Protein AF-A0A0L0GSK7-F1 (afdb_monomer_lite)

Sequence (146 aa):
MNDGTDYRAILSADIPIIDVRAPVEFSQGAMPAAVNLPLMDDDERAAVGTCYKRQGSEAALALGHQLVSGEKRAKRITAWREACARAPQGYLCCARGGQRSHIVQQWLKASGVDFPLVVGGYKALRQAAIQATETLVQHPLVLIGG

Organism: NCBI:txid379893

Structure (mmCIF, N/CA/C/O backbone):
data_AF-A0A0L0GSK7-F1
#
_entry.id   AF-A0A0L0GSK7-F1
#
loop_
_atom_site.group_PDB
_atom_site.id
_atom_site.type_symbol
_atom_site.label_atom_id
_atom_site.label_alt_id
_atom_site.label_comp_id
_atom_site.label_asym_id
_atom_site.label_entity_id
_atom_site.label_seq_id
_atom_site.pdbx_PDB_ins_code
_atom_site.Cartn_x
_atom_site.Cartn_y
_atom_site.Cartn_z
_atom_site.occupancy
_atom_site.B_iso_or_equiv
_atom_site.auth_seq_id
_atom_site.auth_comp_id
_atom_site.auth_asym_id
_atom_site.auth_atom_id
_atom_site.pdbx_PDB_model_num
ATOM 1 N N . MET A 1 1 ? 19.867 -7.533 3.675 1.00 48.31 1 MET A N 1
ATOM 2 C CA . MET A 1 1 ? 18.409 -7.297 3.615 1.00 48.31 1 MET A CA 1
ATOM 3 C C . MET A 1 1 ? 18.211 -6.110 2.698 1.00 48.31 1 MET A C 1
ATOM 5 O O . MET A 1 1 ? 19.014 -5.195 2.767 1.00 48.31 1 MET A O 1
ATOM 9 N N . ASN A 1 2 ? 17.273 -6.182 1.759 1.00 59.81 2 ASN A N 1
ATOM 10 C CA . ASN A 1 2 ? 17.021 -5.090 0.824 1.00 59.81 2 ASN A CA 1
ATOM 11 C C . ASN A 1 2 ? 16.090 -4.085 1.516 1.00 59.81 2 ASN A C 1
ATOM 13 O O . ASN A 1 2 ? 14.947 -4.437 1.820 1.00 59.81 2 ASN A O 1
ATOM 17 N N . ASP A 1 3 ? 16.577 -2.871 1.782 1.00 77.75 3 ASP A N 1
ATOM 18 C CA . ASP A 1 3 ? 15.932 -1.840 2.620 1.00 77.75 3 ASP A CA 1
ATOM 19 C C . ASP A 1 3 ? 14.676 -1.206 1.978 1.00 77.75 3 ASP A C 1
ATOM 21 O O . ASP A 1 3 ? 14.262 -0.102 2.327 1.00 77.75 3 ASP A O 1
ATOM 25 N N . GLY A 1 4 ? 14.065 -1.882 0.999 1.00 79.88 4 GLY A N 1
ATOM 26 C CA . GLY A 1 4 ? 12.897 -1.396 0.264 1.00 79.88 4 GLY A CA 1
ATOM 27 C C . GLY A 1 4 ? 13.215 -0.263 -0.712 1.00 79.88 4 GLY A C 1
ATOM 28 O O . GLY A 1 4 ? 12.304 0.465 -1.113 1.00 79.88 4 GLY A O 1
ATOM 29 N N . THR A 1 5 ? 14.490 -0.097 -1.072 1.00 89.50 5 THR A N 1
ATOM 30 C CA . THR A 1 5 ? 15.008 0.961 -1.955 1.00 89.50 5 THR A CA 1
ATOM 31 C C . THR A 1 5 ? 15.513 0.436 -3.299 1.00 89.50 5 THR A C 1
ATOM 33 O O . THR A 1 5 ? 15.573 1.207 -4.257 1.00 89.50 5 THR A O 1
ATOM 36 N N . ASP A 1 6 ? 15.832 -0.858 -3.420 1.00 92.62 6 ASP A N 1
ATOM 37 C CA . ASP A 1 6 ? 16.182 -1.463 -4.710 1.00 92.62 6 ASP A CA 1
ATOM 38 C C . ASP A 1 6 ? 14.913 -1.793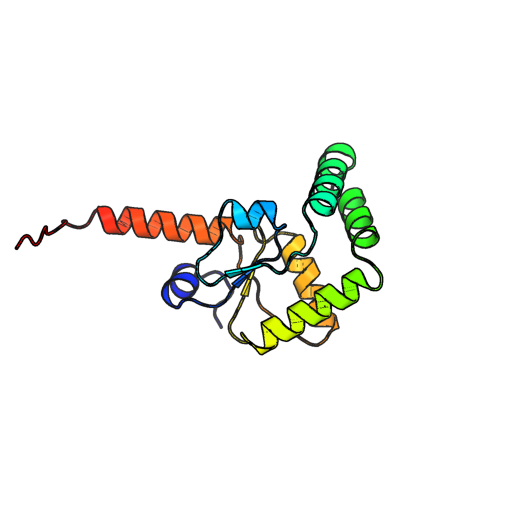 -5.507 1.00 92.62 6 ASP A C 1
ATOM 40 O O . ASP A 1 6 ? 14.417 -2.922 -5.555 1.00 92.62 6 ASP A O 1
ATOM 44 N N . TYR A 1 7 ? 14.361 -0.747 -6.122 1.00 93.94 7 TYR A N 1
ATOM 45 C CA . TYR A 1 7 ? 13.136 -0.822 -6.911 1.00 93.94 7 TYR A CA 1
ATOM 46 C C . TYR A 1 7 ? 13.279 -1.740 -8.123 1.00 93.94 7 TYR A C 1
ATOM 48 O O . TYR A 1 7 ? 12.303 -2.372 -8.513 1.00 93.94 7 TYR A O 1
ATOM 56 N N . ARG A 1 8 ? 14.472 -1.824 -8.727 1.00 91.06 8 ARG A N 1
ATOM 57 C CA . ARG A 1 8 ? 14.684 -2.685 -9.895 1.00 91.06 8 ARG A CA 1
ATOM 58 C C . ARG A 1 8 ? 14.568 -4.146 -9.499 1.00 91.06 8 ARG A C 1
ATOM 60 O O . ARG A 1 8 ? 13.799 -4.844 -10.145 1.00 91.06 8 ARG A O 1
ATOM 67 N N . ALA A 1 9 ? 15.233 -4.566 -8.422 1.00 92.12 9 ALA A N 1
ATOM 68 C CA . ALA A 1 9 ? 15.123 -5.935 -7.928 1.00 92.12 9 ALA A CA 1
ATOM 69 C C . ALA A 1 9 ? 13.683 -6.297 -7.532 1.00 92.12 9 ALA A C 1
ATOM 71 O O . ALA A 1 9 ? 13.213 -7.380 -7.871 1.00 92.12 9 ALA A O 1
ATOM 72 N N . ILE A 1 10 ? 12.964 -5.377 -6.871 1.00 93.56 10 ILE A N 1
ATOM 73 C CA . ILE A 1 10 ? 11.548 -5.571 -6.509 1.00 93.56 10 ILE A CA 1
ATOM 74 C C . ILE A 1 10 ? 10.689 -5.823 -7.752 1.00 93.56 10 ILE A C 1
ATOM 76 O O . ILE A 1 10 ? 9.880 -6.748 -7.759 1.00 93.56 10 ILE A O 1
ATOM 80 N N . LEU A 1 11 ? 10.867 -5.007 -8.794 1.00 93.19 11 LEU A N 1
ATOM 81 C CA . LEU A 1 11 ? 10.078 -5.091 -10.021 1.00 93.19 11 LEU A CA 1
ATOM 82 C C . LEU A 1 11 ? 10.453 -6.305 -10.875 1.00 93.19 11 LEU A C 1
ATOM 84 O O . LEU A 1 11 ? 9.569 -6.989 -11.366 1.00 93.19 11 LEU A O 1
ATOM 88 N N . SER A 1 12 ? 11.745 -6.581 -11.062 1.00 92.31 12 SER A N 1
ATOM 89 C CA . SER A 1 12 ? 12.204 -7.649 -11.959 1.00 92.31 12 SER A CA 1
ATOM 90 C C . SER A 1 12 ? 11.961 -9.052 -11.413 1.00 92.31 12 SER A C 1
ATOM 92 O O . SER A 1 12 ? 11.899 -9.999 -12.186 1.00 92.31 12 SER A O 1
ATOM 94 N N . ALA A 1 13 ? 11.890 -9.195 -10.088 1.00 93.38 13 ALA A N 1
ATOM 95 C CA . ALA A 1 13 ? 11.651 -10.473 -9.428 1.00 93.38 13 ALA A CA 1
ATOM 96 C C . ALA A 1 13 ? 10.169 -10.702 -9.082 1.00 93.38 13 ALA A C 1
ATOM 98 O O . ALA A 1 13 ? 9.875 -11.623 -8.321 1.00 93.38 13 ALA A O 1
ATOM 99 N N . ASP A 1 14 ? 9.261 -9.852 -9.585 1.00 93.50 14 ASP A N 1
ATOM 100 C CA . ASP A 1 14 ? 7.821 -9.890 -9.294 1.00 93.50 14 ASP A CA 1
ATOM 101 C C . ASP A 1 14 ? 7.529 -10.055 -7.794 1.00 93.50 14 ASP A C 1
ATOM 103 O O . ASP A 1 14 ? 6.670 -10.836 -7.372 1.00 93.50 14 ASP A O 1
ATOM 107 N N . ILE A 1 15 ? 8.277 -9.321 -6.959 1.00 95.00 15 ILE A N 1
ATOM 108 C CA . ILE A 1 15 ? 8.121 -9.420 -5.509 1.00 95.00 15 ILE A CA 1
ATOM 109 C C . ILE A 1 15 ? 6.704 -8.951 -5.145 1.00 95.00 15 ILE A C 1
ATOM 111 O O . ILE A 1 15 ? 6.321 -7.843 -5.533 1.00 95.00 15 ILE A O 1
ATOM 115 N N . PRO A 1 16 ? 5.926 -9.737 -4.373 1.00 96.25 16 PRO A N 1
ATOM 116 C CA . PRO A 1 16 ? 4.565 -9.358 -4.029 1.00 96.25 16 PRO A CA 1
ATOM 117 C C . PRO A 1 16 ? 4.503 -8.029 -3.275 1.00 96.25 16 PRO A C 1
ATOM 119 O O . PRO A 1 16 ? 5.243 -7.795 -2.314 1.00 96.25 16 PRO A O 1
ATOM 122 N N . ILE A 1 17 ? 3.567 -7.171 -3.675 1.00 97.06 17 ILE A N 1
ATOM 123 C CA . ILE A 1 17 ? 3.351 -5.872 -3.036 1.00 97.06 17 ILE A CA 1
ATOM 124 C C . ILE A 1 17 ? 1.947 -5.826 -2.442 1.00 97.06 17 ILE A C 1
ATOM 126 O O . ILE A 1 17 ? 0.954 -5.959 -3.148 1.00 97.06 17 ILE A O 1
ATOM 130 N N . ILE A 1 18 ? 1.847 -5.573 -1.142 1.00 97.94 18 ILE A N 1
ATOM 131 C CA . ILE A 1 18 ? 0.574 -5.267 -0.492 1.00 97.94 18 ILE A CA 1
ATOM 132 C C . ILE A 1 18 ? 0.344 -3.759 -0.622 1.00 97.94 18 ILE A C 1
ATOM 134 O O . ILE A 1 18 ? 0.939 -2.951 0.098 1.00 97.94 18 ILE A O 1
ATOM 138 N N . ASP A 1 19 ? -0.503 -3.371 -1.572 1.00 98.06 19 ASP A N 1
ATOM 139 C CA . ASP A 1 19 ? -0.863 -1.980 -1.817 1.00 98.06 19 ASP A CA 1
ATOM 140 C C . ASP A 1 19 ? -2.018 -1.562 -0.900 1.00 98.06 19 ASP A C 1
ATOM 142 O O . ASP A 1 19 ? -3.141 -2.058 -1.016 1.00 98.06 19 ASP A O 1
ATOM 146 N N . VAL A 1 20 ? -1.737 -0.627 0.008 1.00 98.06 20 VAL A N 1
ATOM 147 C CA . VAL A 1 20 ? -2.690 -0.136 1.015 1.00 98.06 20 VAL A CA 1
ATOM 148 C C . VAL A 1 20 ? -3.407 1.149 0.600 1.00 98.06 20 VAL A C 1
ATOM 150 O O . VAL A 1 20 ? -4.087 1.777 1.421 1.00 98.06 20 VAL A O 1
ATOM 153 N N . ARG A 1 21 ? -3.233 1.595 -0.650 1.00 97.81 21 ARG A N 1
ATOM 154 C CA . ARG A 1 21 ? -4.006 2.706 -1.218 1.00 97.81 21 ARG A CA 1
ATOM 155 C C . ARG A 1 21 ? -5.477 2.325 -1.364 1.00 97.81 21 ARG A C 1
ATOM 157 O O . ARG A 1 21 ? -5.824 1.147 -1.330 1.00 97.81 21 ARG A O 1
ATOM 164 N N . ALA A 1 22 ? -6.330 3.330 -1.527 1.00 97.75 22 ALA A N 1
ATOM 165 C CA . ALA A 1 22 ? -7.744 3.086 -1.762 1.00 97.75 22 ALA A CA 1
ATOM 166 C C . ALA A 1 22 ? -7.972 2.410 -3.130 1.00 97.75 22 ALA A C 1
ATOM 168 O O . ALA A 1 22 ? -7.151 2.608 -4.038 1.00 97.75 22 ALA A O 1
ATOM 169 N N . PRO A 1 23 ? -9.075 1.663 -3.308 1.00 97.94 23 PRO A N 1
ATOM 170 C CA . PRO A 1 23 ? -9.379 0.972 -4.560 1.00 97.94 23 PRO A CA 1
ATOM 171 C C . PRO A 1 23 ? -9.318 1.868 -5.805 1.00 97.94 23 PRO A C 1
ATOM 173 O O . PRO A 1 23 ? -8.738 1.465 -6.814 1.00 97.94 23 PRO A O 1
ATOM 176 N N . VAL A 1 24 ? -9.809 3.111 -5.727 1.00 97.50 24 VAL A N 1
ATOM 177 C CA . VAL A 1 24 ? -9.757 4.076 -6.841 1.00 97.50 24 VAL A CA 1
ATOM 178 C C . VAL A 1 24 ? -8.331 4.446 -7.254 1.00 97.50 24 VAL A C 1
ATOM 180 O O . VAL A 1 24 ? -8.065 4.719 -8.420 1.00 97.50 24 VAL A O 1
ATOM 183 N N . GLU A 1 25 ? -7.382 4.470 -6.315 1.00 96.94 25 GLU A N 1
ATOM 184 C CA . GLU A 1 25 ? -5.975 4.749 -6.625 1.00 96.94 25 GLU A CA 1
ATOM 185 C C . GLU A 1 25 ? -5.295 3.528 -7.256 1.00 96.94 25 GLU A C 1
ATOM 187 O O . GLU A 1 25 ? -4.399 3.688 -8.085 1.00 96.94 25 GLU A O 1
ATOM 192 N N . PHE A 1 26 ? -5.685 2.322 -6.835 1.00 97.75 26 PHE A N 1
ATOM 193 C CA . PHE A 1 26 ? -5.143 1.069 -7.352 1.00 97.75 26 PHE A CA 1
ATOM 194 C C . PHE A 1 26 ? -5.628 0.796 -8.780 1.00 97.75 26 PHE A C 1
ATOM 196 O O . PHE A 1 26 ? -4.825 0.451 -9.643 1.00 97.75 26 PHE A O 1
ATOM 203 N N . SER A 1 27 ? -6.914 1.030 -9.056 1.00 97.12 27 SER A N 1
ATOM 204 C CA . SER A 1 27 ? -7.512 0.838 -10.385 1.00 97.12 27 SER A CA 1
ATOM 205 C C . SER A 1 27 ? -6.969 1.800 -11.444 1.00 97.12 27 SER A C 1
ATOM 207 O O . SER A 1 27 ? -6.884 1.438 -12.614 1.00 97.12 27 SER A O 1
ATOM 209 N N . GLN A 1 28 ? -6.539 3.001 -11.046 1.00 96.31 28 GLN A N 1
ATOM 210 C CA . GLN A 1 28 ? -5.862 3.951 -11.939 1.00 96.31 28 GLN A CA 1
ATOM 211 C C . GLN A 1 28 ? -4.443 3.509 -12.323 1.00 96.31 28 GLN A C 1
ATOM 213 O O . GLN A 1 28 ? -3.877 4.013 -13.292 1.00 96.31 28 GLN A O 1
ATOM 218 N N . GLY A 1 29 ? -3.842 2.606 -11.550 1.00 95.25 29 GLY A N 1
ATOM 219 C CA . GLY A 1 29 ? -2.504 2.102 -11.805 1.00 95.25 29 GLY A CA 1
ATOM 220 C C . GLY A 1 29 ? -1.933 1.373 -10.597 1.00 95.25 29 GLY A C 1
ATOM 221 O O . GLY A 1 29 ? -1.847 1.926 -9.497 1.00 95.25 29 GLY A O 1
ATOM 222 N N . ALA A 1 30 ? -1.461 0.154 -10.831 1.00 95.88 30 ALA A N 1
ATOM 223 C CA . ALA A 1 30 ? -0.853 -0.725 -9.842 1.00 95.88 30 ALA A CA 1
ATOM 224 C C . ALA A 1 30 ? 0.416 -1.372 -10.408 1.00 95.88 30 ALA A C 1
ATOM 226 O O . ALA A 1 30 ? 0.661 -1.326 -11.613 1.00 95.88 30 ALA A O 1
ATOM 227 N N . MET A 1 31 ? 1.244 -1.935 -9.529 1.00 94.62 31 MET A N 1
ATOM 228 C CA . MET A 1 31 ? 2.353 -2.788 -9.965 1.00 94.62 31 MET A CA 1
ATOM 229 C C . MET A 1 31 ? 1.810 -4.186 -10.295 1.00 94.62 31 MET A C 1
ATOM 231 O O . MET A 1 31 ? 0.884 -4.617 -9.610 1.00 94.62 31 MET A O 1
ATOM 235 N N . PRO A 1 32 ? 2.361 -4.905 -11.289 1.00 92.56 32 PRO A N 1
ATOM 236 C CA . PRO A 1 32 ? 1.819 -6.197 -11.726 1.00 92.56 32 PRO A CA 1
ATOM 237 C C . PRO A 1 32 ? 1.681 -7.233 -10.601 1.00 92.56 32 PRO A C 1
ATOM 239 O O . PRO A 1 32 ? 0.642 -7.873 -10.480 1.00 92.56 32 PRO A O 1
ATOM 242 N N . ALA A 1 33 ? 2.688 -7.333 -9.729 1.00 94.75 33 ALA A N 1
ATOM 243 C CA . ALA A 1 33 ? 2.699 -8.245 -8.584 1.00 94.75 33 ALA A CA 1
ATOM 244 C C . ALA A 1 33 ? 1.972 -7.696 -7.333 1.00 94.75 33 ALA A C 1
ATOM 246 O O . ALA A 1 33 ? 2.141 -8.222 -6.228 1.00 94.75 33 ALA A O 1
ATOM 247 N N . ALA A 1 34 ? 1.203 -6.607 -7.455 1.00 96.88 34 ALA A N 1
ATOM 248 C CA . ALA A 1 34 ? 0.537 -5.986 -6.315 1.00 96.88 34 ALA A CA 1
ATOM 249 C C . ALA A 1 34 ? -0.870 -6.543 -6.063 1.00 96.88 34 ALA A C 1
ATOM 251 O O . ALA A 1 34 ? -1.661 -6.736 -6.983 1.00 96.88 34 ALA A O 1
ATOM 252 N N . VAL A 1 35 ? -1.218 -6.694 -4.785 1.00 97.50 35 VAL A N 1
ATOM 253 C CA . VAL A 1 35 ? -2.578 -6.969 -4.310 1.00 97.50 35 VAL A CA 1
ATOM 254 C C . VAL A 1 35 ? -3.089 -5.771 -3.519 1.00 97.50 35 VAL A C 1
ATOM 256 O O . VAL A 1 35 ? -2.362 -5.210 -2.697 1.00 97.50 35 VAL A O 1
ATOM 259 N N . ASN A 1 36 ? -4.336 -5.361 -3.750 1.00 98.19 36 ASN A N 1
ATOM 260 C CA . ASN A 1 36 ? -4.913 -4.236 -3.022 1.00 98.19 36 ASN A CA 1
ATOM 261 C C . ASN A 1 36 ? -5.568 -4.702 -1.720 1.00 98.19 36 ASN A C 1
ATOM 263 O O . ASN A 1 36 ? -6.560 -5.426 -1.740 1.00 98.19 36 ASN A O 1
ATOM 267 N N . LEU A 1 37 ? -5.024 -4.251 -0.591 1.00 97.94 37 LEU A N 1
ATOM 268 C CA . LEU A 1 37 ? -5.631 -4.398 0.729 1.00 97.94 37 LEU A CA 1
ATOM 269 C C . LEU A 1 37 ? -5.686 -3.015 1.386 1.00 97.94 37 LEU A C 1
ATOM 271 O O . LEU A 1 37 ? -4.765 -2.640 2.120 1.00 97.94 37 LEU A O 1
ATOM 275 N N . PRO A 1 38 ? -6.735 -2.229 1.092 1.00 97.38 38 PRO A N 1
ATOM 276 C CA . PRO A 1 38 ? -6.766 -0.810 1.401 1.00 97.38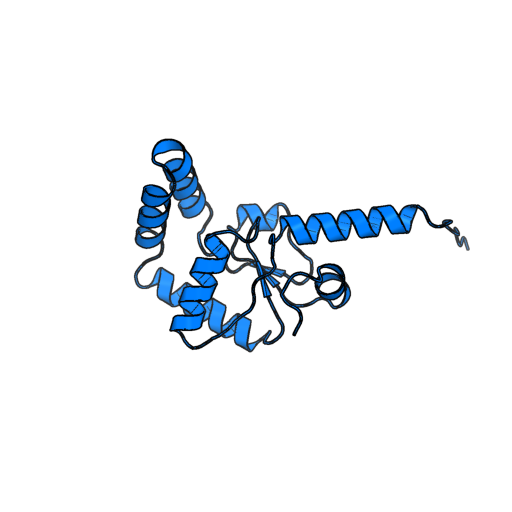 38 PRO A CA 1
ATOM 277 C C . PRO A 1 38 ? -6.783 -0.531 2.906 1.00 97.38 38 PRO A C 1
ATOM 279 O O . PRO A 1 38 ? -7.532 -1.148 3.667 1.00 97.38 38 PRO A O 1
ATOM 282 N N . LEU A 1 39 ? -6.019 0.482 3.334 1.00 96.81 39 LEU A N 1
ATOM 283 C CA . LEU A 1 39 ? -6.176 1.060 4.675 1.00 96.81 39 LEU A CA 1
ATOM 284 C C . LEU A 1 39 ? -7.529 1.759 4.826 1.00 96.81 39 LEU A C 1
ATOM 286 O O . LEU A 1 39 ? -8.063 1.774 5.930 1.00 96.81 39 LEU A O 1
ATOM 290 N N . MET A 1 40 ? -8.052 2.335 3.743 1.00 96.50 40 MET A N 1
ATOM 291 C CA . MET A 1 40 ? -9.314 3.076 3.667 1.00 96.50 40 MET A CA 1
ATOM 292 C C . MET A 1 40 ? -9.982 2.796 2.325 1.00 96.50 40 MET A C 1
ATOM 294 O O . MET A 1 40 ? -9.284 2.733 1.310 1.00 96.50 40 MET A O 1
ATOM 298 N N . ASP A 1 41 ? -11.305 2.660 2.321 1.00 96.62 41 ASP A N 1
ATOM 299 C CA . ASP A 1 41 ? -12.073 2.668 1.073 1.00 96.62 41 ASP A CA 1
ATOM 300 C C . ASP A 1 41 ? -12.095 4.072 0.435 1.00 96.62 41 ASP A C 1
ATOM 302 O O . ASP A 1 41 ? -11.484 5.021 0.939 1.00 96.62 41 ASP A O 1
ATOM 306 N N . ASP A 1 42 ? -12.745 4.196 -0.720 1.00 97.19 42 ASP A N 1
ATOM 307 C CA . ASP A 1 42 ? -12.731 5.432 -1.503 1.00 97.19 42 ASP A CA 1
ATOM 308 C C . ASP A 1 42 ? -13.412 6.603 -0.776 1.00 97.19 42 ASP A C 1
ATOM 310 O O . ASP A 1 42 ? -12.907 7.733 -0.837 1.00 97.19 42 ASP A O 1
ATOM 314 N N . ASP A 1 43 ? -14.484 6.328 -0.030 1.00 96.94 43 ASP A N 1
ATOM 315 C CA . ASP A 1 43 ? -15.245 7.322 0.730 1.00 96.94 43 ASP A CA 1
ATOM 316 C C . ASP A 1 43 ? -14.475 7.770 1.978 1.00 96.94 43 ASP A C 1
ATOM 318 O O . ASP A 1 43 ? -14.298 8.969 2.217 1.00 96.94 43 ASP A O 1
ATOM 322 N N . GLU A 1 44 ? -13.925 6.820 2.739 1.00 96.50 44 GLU A N 1
ATOM 323 C CA . GLU A 1 44 ? -13.058 7.077 3.891 1.00 96.50 44 GLU A CA 1
ATOM 324 C C . GLU A 1 44 ? -11.829 7.896 3.464 1.00 96.50 44 GLU A C 1
ATOM 326 O O . GLU A 1 44 ? -11.478 8.900 4.095 1.00 96.50 44 GLU A O 1
ATOM 331 N N . ARG A 1 45 ? -11.204 7.529 2.338 1.00 96.12 45 ARG A N 1
ATOM 332 C CA . ARG A 1 45 ? -10.073 8.261 1.750 1.00 96.12 45 ARG A CA 1
ATOM 333 C C . ARG A 1 45 ? -10.467 9.683 1.356 1.00 96.12 45 ARG A C 1
ATOM 335 O O . ARG A 1 45 ? -9.691 10.614 1.592 1.00 96.12 45 ARG A O 1
ATOM 342 N N . ALA A 1 46 ? -11.633 9.873 0.740 1.00 96.88 46 ALA A N 1
ATOM 343 C CA . ALA A 1 46 ? -12.118 11.191 0.338 1.00 96.88 46 ALA A CA 1
ATOM 344 C C . ALA A 1 46 ? -12.407 12.089 1.554 1.00 96.88 46 ALA A C 1
ATOM 346 O O . ALA A 1 46 ? -12.010 13.262 1.560 1.00 96.88 46 ALA A O 1
ATOM 347 N N . ALA A 1 47 ? -13.018 11.537 2.604 1.00 96.56 47 ALA A N 1
ATOM 348 C CA . ALA A 1 47 ? -13.286 12.237 3.857 1.00 96.56 47 ALA A CA 1
ATOM 349 C C . ALA A 1 47 ? -11.986 12.675 4.551 1.00 96.56 47 ALA A C 1
ATOM 351 O O . ALA A 1 47 ? -11.812 13.857 4.860 1.00 96.56 47 ALA A O 1
ATOM 352 N N . VAL A 1 48 ? -11.027 11.757 4.715 1.00 95.69 48 VAL A N 1
ATOM 353 C CA . VAL A 1 48 ? -9.718 12.050 5.326 1.00 95.69 48 VAL A CA 1
ATOM 354 C C . VAL A 1 48 ? -8.922 13.045 4.486 1.00 95.69 48 VAL A C 1
ATOM 356 O O . VAL A 1 48 ? -8.348 13.985 5.031 1.00 95.69 48 VAL A O 1
ATOM 359 N N . GLY A 1 49 ? -8.928 12.904 3.159 1.00 94.19 49 GLY A N 1
ATOM 360 C CA . GLY A 1 49 ? -8.264 13.847 2.257 1.00 94.19 49 GLY A CA 1
ATOM 361 C C . GLY A 1 49 ? -8.856 15.258 2.323 1.00 94.19 49 GLY A C 1
ATOM 362 O O . GLY A 1 49 ? -8.120 16.246 2.268 1.00 94.19 49 GLY A O 1
ATOM 363 N N . THR A 1 50 ? -10.176 15.366 2.485 1.00 96.81 50 THR A N 1
ATOM 364 C CA . THR A 1 50 ? -10.863 16.652 2.676 1.00 96.81 50 THR A CA 1
ATOM 365 C C . THR A 1 50 ? -10.525 17.261 4.034 1.00 96.81 50 THR A C 1
ATOM 367 O O . THR A 1 50 ? -10.203 18.448 4.103 1.00 96.81 50 THR A O 1
ATOM 370 N N . CYS A 1 51 ? -10.537 16.454 5.099 1.00 95.81 51 CYS A N 1
ATOM 371 C CA . CYS A 1 51 ? -10.135 16.875 6.439 1.00 95.81 51 CYS A CA 1
ATOM 372 C C . CYS A 1 51 ? -8.689 17.385 6.449 1.00 95.81 51 CYS A C 1
ATOM 374 O O . CYS A 1 51 ? -8.440 18.491 6.912 1.00 95.81 51 CYS A O 1
ATOM 376 N N . TYR A 1 52 ? -7.763 16.659 5.818 1.00 95.31 52 TYR A N 1
ATOM 377 C CA . TYR A 1 52 ? -6.360 17.060 5.705 1.00 95.31 52 TYR A CA 1
ATOM 378 C C . TYR A 1 52 ? -6.197 18.444 5.073 1.00 95.31 52 TYR A C 1
ATOM 380 O O . TYR A 1 52 ? -5.477 19.288 5.601 1.00 95.31 52 TYR A O 1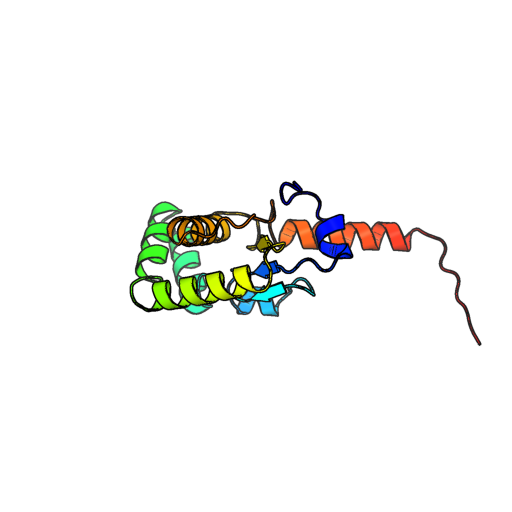
ATOM 388 N N . LYS A 1 53 ? -6.904 18.704 3.966 1.00 95.31 53 LYS A N 1
ATOM 389 C CA . LYS A 1 53 ? -6.851 20.005 3.282 1.00 95.31 53 LYS A CA 1
ATOM 390 C C . LYS A 1 53 ? -7.437 21.148 4.112 1.00 95.31 53 LYS A C 1
ATOM 392 O O . LYS A 1 53 ? -6.988 22.276 3.960 1.00 95.31 53 LYS A O 1
ATOM 397 N N . ARG A 1 54 ? -8.464 20.879 4.924 1.00 95.94 54 ARG A N 1
ATOM 398 C CA . ARG A 1 54 ? -9.203 21.914 5.667 1.00 95.94 54 ARG A CA 1
ATOM 399 C C . ARG A 1 54 ? -8.662 22.163 7.074 1.00 95.94 54 ARG A C 1
ATOM 401 O O . ARG A 1 54 ? -8.721 23.289 7.543 1.00 95.94 54 ARG A O 1
ATOM 408 N N . GLN A 1 55 ? -8.197 21.115 7.745 1.00 95.31 55 GLN A N 1
ATOM 409 C CA . GLN A 1 55 ? -7.914 21.094 9.185 1.00 95.31 55 GLN A CA 1
ATOM 410 C C . GLN A 1 55 ? -6.499 20.585 9.507 1.00 95.31 55 GLN A C 1
ATOM 412 O O . GLN A 1 55 ? -6.096 20.571 10.666 1.00 95.31 55 GLN A O 1
ATOM 417 N N . GLY A 1 56 ? -5.724 20.180 8.498 1.00 94.75 56 GLY A N 1
ATOM 418 C CA . GLY A 1 56 ? -4.338 19.757 8.665 1.00 94.75 56 GLY A CA 1
ATOM 419 C C . GLY A 1 56 ? -4.160 18.283 9.036 1.00 94.75 56 GLY A C 1
ATOM 420 O O . GLY A 1 56 ? -5.094 17.478 9.049 1.00 94.75 56 GLY A O 1
ATOM 421 N N . SER A 1 57 ? -2.902 17.914 9.290 1.00 91.94 57 SER A N 1
ATOM 422 C CA . SER A 1 57 ? -2.492 16.511 9.410 1.00 91.94 57 SER A CA 1
ATOM 423 C C . SER A 1 57 ? -3.041 15.811 10.650 1.00 91.94 57 SER A C 1
ATOM 425 O O . SER A 1 57 ? -3.420 14.648 10.549 1.00 91.94 57 SER A O 1
ATOM 427 N N . GLU A 1 58 ? -3.068 16.476 11.805 1.00 93.88 58 GLU A N 1
ATOM 428 C CA . GLU A 1 58 ? -3.503 15.848 13.060 1.00 93.88 58 GLU A CA 1
ATOM 429 C C . GLU A 1 58 ? -4.997 15.521 13.038 1.00 93.88 58 GLU A C 1
ATOM 431 O O . GLU A 1 58 ? -5.389 14.398 13.350 1.00 93.88 58 GLU A O 1
ATOM 436 N N . ALA A 1 59 ? -5.826 16.459 12.571 1.00 95.06 59 ALA A N 1
ATOM 437 C CA . ALA A 1 59 ? -7.264 16.250 12.425 1.00 95.06 59 ALA A CA 1
ATOM 438 C C . ALA A 1 59 ? -7.582 15.118 11.433 1.00 95.06 59 ALA A C 1
ATOM 440 O O . ALA A 1 59 ? -8.449 14.281 11.686 1.00 95.06 59 ALA A O 1
ATOM 441 N N . ALA A 1 60 ? -6.846 15.041 10.319 1.00 93.94 60 ALA A N 1
ATOM 442 C CA . ALA A 1 60 ? -6.996 13.961 9.348 1.00 93.94 60 ALA A CA 1
ATOM 443 C C . ALA A 1 60 ? -6.591 12.596 9.920 1.00 93.94 60 ALA A C 1
ATOM 445 O O . ALA A 1 60 ? -7.256 11.596 9.647 1.00 93.94 60 ALA A O 1
ATOM 446 N N . LEU A 1 61 ? -5.525 12.553 10.725 1.00 93.56 61 LEU A N 1
ATOM 447 C CA . LEU A 1 61 ? -5.076 11.337 11.397 1.00 93.56 61 LEU A CA 1
ATOM 448 C C . LEU A 1 61 ? -6.114 10.860 12.420 1.00 93.56 61 LEU A C 1
ATOM 450 O O . LEU A 1 61 ? -6.484 9.686 12.411 1.00 93.56 61 LEU A O 1
ATOM 454 N N . ALA A 1 62 ? -6.629 11.771 13.251 1.00 94.50 62 ALA A N 1
ATOM 455 C CA . ALA A 1 62 ? -7.680 11.474 14.221 1.00 94.50 62 ALA A CA 1
ATOM 456 C C . ALA A 1 62 ? -8.944 10.937 13.532 1.00 94.50 62 ALA A C 1
ATOM 458 O O . ALA A 1 62 ? -9.457 9.884 13.917 1.00 94.50 62 ALA A O 1
ATOM 459 N N . LEU A 1 63 ? -9.389 11.596 12.455 1.00 94.56 63 LEU A N 1
ATOM 460 C CA . LEU A 1 63 ? -10.519 11.133 11.651 1.00 94.56 63 LEU A CA 1
ATOM 461 C C . LEU A 1 63 ? -10.250 9.748 11.045 1.00 94.56 63 LEU A C 1
ATOM 463 O O . LEU A 1 63 ? -11.115 8.878 11.083 1.00 94.56 63 LEU A O 1
ATOM 467 N N . GLY A 1 64 ? -9.044 9.508 10.529 1.00 93.56 64 GLY A N 1
ATOM 468 C CA . GLY A 1 64 ? -8.659 8.207 9.989 1.00 93.56 64 GLY A CA 1
ATOM 469 C C . GLY A 1 64 ? -8.750 7.085 11.026 1.00 93.56 64 GLY A C 1
ATOM 470 O O . GLY A 1 64 ? -9.300 6.024 10.734 1.00 93.56 64 GLY A O 1
ATOM 471 N N . HIS A 1 65 ? -8.281 7.326 12.252 1.00 94.06 65 HIS A N 1
ATOM 472 C CA . HIS A 1 65 ? -8.415 6.368 13.352 1.00 94.06 65 HIS A CA 1
ATOM 473 C C . HIS A 1 65 ? -9.870 6.124 13.760 1.00 94.06 65 HIS A C 1
ATOM 475 O O . HIS A 1 65 ? -10.215 4.997 14.108 1.00 94.06 65 HIS A O 1
ATOM 481 N N . GLN A 1 66 ? -10.722 7.148 13.702 1.00 94.62 66 GLN A N 1
ATOM 482 C CA . GLN A 1 66 ? -12.151 7.007 13.983 1.00 94.62 66 GLN A CA 1
ATOM 483 C C . GLN A 1 66 ? -12.860 6.170 12.910 1.00 94.62 66 GLN A C 1
ATOM 485 O O . GLN A 1 66 ? -13.595 5.240 13.244 1.00 94.62 66 GLN A O 1
ATOM 490 N N . LEU A 1 67 ? -12.605 6.458 11.630 1.00 92.81 67 LEU A N 1
ATOM 491 C CA . LEU A 1 67 ? -13.221 5.762 10.495 1.00 92.81 67 LEU A CA 1
ATOM 492 C C . LEU A 1 67 ? -12.792 4.291 10.409 1.00 92.81 67 LEU A C 1
ATOM 494 O O . LEU A 1 67 ? -13.613 3.416 10.113 1.00 92.81 67 LEU A O 1
ATOM 498 N N . VAL A 1 68 ? -11.518 4.022 10.712 1.00 92.56 68 VAL A N 1
ATOM 499 C CA . VAL A 1 68 ? -10.907 2.688 10.684 1.00 92.56 68 VAL A CA 1
ATOM 500 C C . VAL A 1 68 ? -10.750 2.154 12.109 1.00 92.56 68 VAL A C 1
ATOM 502 O O . VAL A 1 68 ? -9.645 1.990 12.630 1.00 92.56 68 VAL A O 1
ATOM 505 N N . SER A 1 69 ? -11.884 1.872 12.748 1.00 91.75 69 SER A N 1
ATOM 506 C CA . SER A 1 69 ? -11.966 1.399 14.133 1.00 91.75 69 SER A CA 1
ATOM 507 C C . SER A 1 69 ? -12.790 0.109 14.266 1.00 91.75 69 SER A C 1
ATOM 509 O O . SER A 1 69 ? -13.358 -0.397 13.292 1.00 91.75 69 SER A O 1
ATOM 511 N N . GLY A 1 70 ? -12.794 -0.468 15.473 1.00 94.19 70 GLY A N 1
ATOM 512 C CA . GLY A 1 70 ? -13.599 -1.642 15.824 1.00 94.19 70 GLY A CA 1
ATOM 513 C C . GLY A 1 70 ? -13.393 -2.838 14.890 1.00 94.19 70 GLY A C 1
ATOM 514 O O . GLY A 1 70 ? -12.263 -3.192 14.538 1.00 94.19 70 GLY A O 1
ATOM 515 N N . GLU A 1 71 ? -14.500 -3.450 14.464 1.00 93.06 71 GLU A N 1
ATOM 516 C CA . GLU A 1 71 ? -14.475 -4.626 13.592 1.00 93.06 71 GLU A CA 1
ATOM 517 C C . GLU A 1 71 ? -13.804 -4.377 12.241 1.00 93.06 71 GLU A C 1
ATOM 519 O O . GLU A 1 71 ? -13.111 -5.261 11.740 1.00 93.06 71 GLU A O 1
ATOM 524 N N . LYS A 1 72 ? -13.979 -3.192 11.635 1.00 93.56 72 LYS A N 1
ATOM 525 C CA . LYS A 1 72 ? -13.362 -2.899 10.331 1.00 93.56 72 LYS A CA 1
ATOM 526 C C . LYS A 1 72 ? -11.845 -2.997 10.423 1.00 93.56 72 LYS A C 1
ATOM 528 O O . LYS A 1 72 ? -11.205 -3.627 9.583 1.00 93.56 72 LYS A O 1
ATOM 533 N N . ARG A 1 73 ? -11.274 -2.400 11.473 1.00 95.00 73 ARG A N 1
ATOM 534 C CA . ARG A 1 73 ? -9.836 -2.458 11.742 1.00 95.00 73 ARG A CA 1
ATOM 535 C C . ARG A 1 73 ? -9.378 -3.898 11.957 1.00 95.00 73 ARG A C 1
ATOM 537 O O . ARG A 1 73 ? -8.382 -4.300 11.365 1.00 95.00 73 ARG A O 1
ATOM 544 N N . ALA A 1 74 ? -10.110 -4.676 12.752 1.00 95.94 74 ALA A N 1
ATOM 545 C CA . ALA A 1 74 ? -9.782 -6.079 13.003 1.00 95.94 74 ALA A CA 1
ATOM 546 C C . ALA A 1 74 ? -9.806 -6.926 11.715 1.00 95.94 74 ALA A C 1
ATOM 548 O O . ALA A 1 74 ? -8.876 -7.697 11.467 1.00 95.94 74 ALA A O 1
ATOM 549 N N . LYS A 1 75 ? -10.813 -6.726 10.853 1.00 96.31 75 LYS A N 1
ATOM 550 C CA . LYS A 1 75 ? -10.922 -7.385 9.539 1.00 96.31 75 LYS A CA 1
ATOM 551 C C . LYS A 1 75 ? -9.741 -7.029 8.631 1.00 96.31 75 LYS A C 1
ATOM 553 O O . LYS A 1 75 ? -9.117 -7.928 8.074 1.00 96.31 75 LYS A O 1
ATOM 558 N N . ARG A 1 76 ? -9.378 -5.742 8.542 1.00 96.88 76 ARG A N 1
ATOM 559 C CA . ARG A 1 76 ? -8.221 -5.276 7.750 1.00 96.88 76 ARG A CA 1
ATOM 560 C C . ARG A 1 76 ? -6.899 -5.861 8.260 1.00 96.88 76 ARG A C 1
ATOM 562 O O . ARG A 1 76 ? -6.130 -6.387 7.463 1.00 96.88 76 ARG A O 1
ATOM 569 N N . ILE A 1 77 ? -6.669 -5.856 9.577 1.00 96.88 77 ILE A N 1
ATOM 570 C CA . ILE A 1 77 ? -5.468 -6.460 10.184 1.00 96.88 77 ILE A CA 1
ATOM 571 C C . ILE A 1 77 ? -5.385 -7.954 9.864 1.00 96.88 77 ILE A C 1
ATOM 573 O O . ILE A 1 77 ? -4.322 -8.431 9.478 1.00 96.88 77 ILE A O 1
ATOM 577 N N . THR A 1 78 ? -6.495 -8.683 9.979 1.00 97.44 78 THR A N 1
ATOM 578 C CA . THR A 1 78 ? -6.538 -10.120 9.666 1.00 97.44 78 THR A CA 1
ATOM 579 C C . THR A 1 78 ? -6.179 -10.374 8.201 1.00 97.44 78 THR A C 1
ATOM 581 O O . THR A 1 78 ? -5.270 -11.153 7.924 1.00 97.44 78 THR A O 1
ATOM 584 N N . ALA A 1 79 ? -6.791 -9.632 7.273 1.00 97.62 79 ALA A N 1
ATOM 585 C CA . ALA A 1 79 ? -6.500 -9.745 5.846 1.00 97.62 79 ALA A CA 1
ATOM 586 C C . ALA A 1 79 ? -5.027 -9.446 5.512 1.00 97.62 79 ALA A C 1
ATOM 588 O O . ALA A 1 79 ? -4.414 -10.161 4.716 1.00 97.62 79 ALA A O 1
ATOM 589 N N . TRP A 1 80 ? -4.428 -8.423 6.135 1.00 97.81 80 TRP A N 1
ATOM 590 C CA . TRP A 1 80 ? -3.006 -8.136 5.938 1.00 97.81 80 TRP A CA 1
ATOM 591 C C . TRP A 1 80 ? -2.111 -9.239 6.493 1.00 97.81 80 TRP A C 1
ATOM 593 O O . TRP A 1 80 ? -1.168 -9.630 5.815 1.00 97.81 80 TRP A O 1
ATOM 603 N N . ARG A 1 81 ? -2.409 -9.786 7.679 1.00 97.50 81 ARG A N 1
ATOM 604 C CA . ARG A 1 81 ? -1.628 -10.894 8.256 1.00 97.50 81 ARG A CA 1
ATOM 605 C C . ARG A 1 81 ? -1.626 -12.115 7.345 1.00 97.50 81 ARG A C 1
ATOM 607 O O . ARG A 1 81 ? -0.572 -12.700 7.116 1.00 97.50 81 ARG A O 1
ATOM 614 N N . GLU A 1 82 ? -2.783 -12.475 6.799 1.00 97.19 82 GLU A N 1
ATOM 615 C CA . GLU A 1 82 ? -2.895 -13.579 5.845 1.00 97.19 82 GLU A CA 1
ATOM 616 C C . GLU A 1 82 ? -2.106 -13.311 4.560 1.00 97.19 82 GLU A C 1
ATOM 618 O O . GLU A 1 82 ? -1.429 -14.202 4.049 1.00 97.19 82 GLU A O 1
ATOM 623 N N . ALA A 1 83 ? -2.154 -12.083 4.037 1.00 96.69 83 ALA A N 1
ATOM 624 C CA . ALA A 1 83 ? -1.377 -11.712 2.860 1.00 96.69 83 ALA A CA 1
ATOM 625 C C . ALA A 1 83 ? 0.134 -11.747 3.125 1.00 96.69 83 ALA A C 1
ATOM 627 O O . ALA A 1 83 ? 0.871 -12.289 2.305 1.00 96.69 83 ALA A O 1
ATOM 628 N N . CYS A 1 84 ? 0.590 -11.256 4.280 1.00 96.12 84 CYS A N 1
ATOM 629 C CA . CYS A 1 84 ? 1.989 -11.350 4.697 1.00 96.12 84 CYS A CA 1
ATOM 630 C C . CYS A 1 84 ? 2.441 -12.810 4.843 1.00 96.12 84 CYS A C 1
ATOM 632 O O . CYS A 1 84 ? 3.543 -13.147 4.426 1.00 96.12 84 CYS A O 1
ATOM 634 N N . ALA A 1 85 ? 1.589 -13.692 5.376 1.00 96.00 85 ALA A N 1
ATOM 635 C CA . ALA A 1 85 ? 1.898 -15.117 5.489 1.00 96.00 85 ALA A CA 1
ATOM 636 C C . ALA A 1 85 ? 2.022 -15.806 4.118 1.00 96.00 85 ALA A C 1
ATOM 638 O O . ALA A 1 85 ? 2.859 -16.689 3.948 1.00 96.00 85 ALA A O 1
ATOM 639 N N . ARG A 1 86 ? 1.220 -15.388 3.127 1.00 95.56 86 ARG A N 1
ATOM 640 C CA . ARG A 1 86 ? 1.325 -15.875 1.740 1.00 95.56 86 ARG A CA 1
ATOM 641 C C . ARG A 1 86 ? 2.531 -15.303 0.987 1.00 95.56 86 ARG A C 1
ATOM 643 O O . ARG A 1 86 ? 2.979 -15.919 0.027 1.00 95.56 86 ARG A O 1
ATOM 650 N N . ALA A 1 87 ? 3.034 -14.142 1.398 1.00 94.12 87 ALA A N 1
ATOM 651 C CA . ALA A 1 87 ? 4.123 -13.430 0.737 1.00 94.12 87 ALA A CA 1
ATOM 652 C C . ALA A 1 87 ? 5.158 -12.896 1.748 1.00 94.12 87 ALA A C 1
ATOM 654 O O . ALA A 1 87 ? 5.271 -11.680 1.919 1.00 94.12 87 ALA A O 1
ATOM 655 N N . PRO A 1 88 ? 5.931 -13.771 2.417 1.00 93.12 88 PRO A N 1
ATOM 656 C CA . PRO A 1 88 ? 6.842 -13.373 3.496 1.00 93.12 88 PRO A CA 1
ATOM 657 C C . PRO A 1 88 ? 7.985 -12.450 3.042 1.00 93.12 88 PRO A C 1
ATOM 659 O O . PRO A 1 88 ? 8.514 -11.684 3.840 1.00 93.12 88 PRO A O 1
ATOM 662 N N . GLN A 1 89 ? 8.349 -12.498 1.761 1.00 91.44 89 GLN A N 1
ATOM 663 C CA . GLN A 1 89 ? 9.344 -11.636 1.117 1.00 91.44 89 GLN A CA 1
ATOM 664 C C . GLN A 1 89 ? 8.747 -10.370 0.480 1.00 91.44 89 GLN A C 1
ATOM 666 O O . GLN A 1 89 ? 9.445 -9.662 -0.243 1.00 91.44 89 GLN A O 1
ATOM 671 N N . GLY A 1 90 ? 7.448 -10.127 0.672 1.00 94.75 90 GLY A N 1
ATOM 672 C CA . GLY A 1 90 ? 6.745 -9.003 0.070 1.00 94.75 90 GLY A CA 1
ATOM 673 C C . GLY A 1 90 ? 7.006 -7.670 0.768 1.00 94.75 90 GLY A C 1
ATOM 674 O O . GLY A 1 90 ? 7.669 -7.593 1.801 1.00 94.75 90 GLY A O 1
ATOM 675 N N . TYR A 1 91 ? 6.427 -6.608 0.208 1.00 96.88 91 TYR A N 1
ATOM 676 C CA . TYR A 1 91 ? 6.520 -5.256 0.762 1.00 96.88 91 TYR A CA 1
ATOM 677 C C . TYR A 1 91 ? 5.154 -4.580 0.870 1.00 96.88 91 TYR A C 1
ATOM 679 O O . TYR A 1 91 ? 4.278 -4.762 0.027 1.00 96.88 91 TYR A O 1
ATOM 687 N N . LEU A 1 92 ? 4.980 -3.740 1.887 1.00 97.06 92 LEU A N 1
ATOM 688 C CA . LEU A 1 92 ? 3.852 -2.817 1.982 1.00 97.06 92 LEU A CA 1
ATOM 689 C C . LEU A 1 92 ? 4.134 -1.555 1.176 1.00 97.06 92 LEU A C 1
ATOM 691 O O . LEU A 1 92 ? 5.216 -0.968 1.245 1.00 97.06 92 LEU A O 1
ATOM 695 N N . CYS A 1 93 ? 3.125 -1.079 0.461 1.00 96.50 93 CYS A N 1
ATOM 696 C CA . CYS A 1 93 ? 3.253 0.087 -0.393 1.00 96.50 93 CYS A CA 1
ATOM 697 C C . CYS A 1 93 ? 2.033 0.999 -0.263 1.00 96.50 93 CYS A C 1
ATOM 699 O O . CYS A 1 93 ? 0.892 0.551 -0.266 1.00 96.50 93 CYS A O 1
ATOM 701 N N . CYS A 1 94 ? 2.271 2.306 -0.169 1.00 95.94 94 CYS A N 1
ATOM 702 C CA . CYS A 1 94 ? 1.236 3.317 -0.386 1.00 95.94 94 CYS A CA 1
ATOM 703 C C . CYS A 1 94 ? 1.682 4.278 -1.497 1.00 95.94 94 CYS A C 1
ATOM 705 O O . CYS A 1 94 ? 2.742 4.096 -2.087 1.00 95.94 94 CYS A O 1
ATOM 707 N N . ALA A 1 95 ? 0.931 5.347 -1.778 1.00 94.88 95 ALA A N 1
ATOM 708 C CA . ALA A 1 95 ? 1.235 6.230 -2.913 1.00 94.88 95 ALA A CA 1
ATOM 709 C C . ALA A 1 95 ? 2.663 6.805 -2.923 1.00 94.88 95 ALA A C 1
ATOM 711 O O . ALA A 1 95 ? 3.257 6.940 -3.991 1.00 94.88 95 ALA A O 1
ATOM 712 N N . ARG A 1 96 ? 3.200 7.172 -1.752 1.00 94.31 96 ARG A N 1
ATOM 713 C CA . ARG A 1 96 ? 4.497 7.866 -1.621 1.00 94.31 96 ARG A CA 1
ATOM 714 C C . ARG A 1 96 ? 5.365 7.365 -0.457 1.00 94.31 96 ARG A C 1
ATOM 716 O O . ARG A 1 96 ? 6.265 8.076 -0.034 1.00 94.31 96 ARG A O 1
ATOM 723 N N . GLY A 1 97 ? 5.057 6.199 0.115 1.00 90.31 97 GLY A N 1
ATOM 724 C CA . GLY A 1 97 ? 5.753 5.695 1.312 1.00 90.31 97 GLY A CA 1
ATOM 725 C C . GLY A 1 97 ? 5.534 6.555 2.568 1.00 90.31 97 GLY A C 1
ATOM 726 O O . GLY A 1 97 ? 6.410 6.649 3.415 1.00 90.31 97 GLY A O 1
ATOM 727 N N . GLY A 1 98 ? 4.386 7.234 2.666 1.00 90.62 98 GLY A N 1
ATOM 728 C CA . GLY A 1 98 ? 4.053 8.136 3.774 1.00 90.62 98 GLY A CA 1
ATOM 729 C C . GLY A 1 98 ? 3.318 7.454 4.934 1.00 90.62 98 GLY A C 1
ATOM 730 O O . GLY A 1 98 ? 3.439 6.250 5.157 1.00 90.62 98 GLY A O 1
ATOM 731 N N . GLN A 1 99 ? 2.500 8.227 5.655 1.00 92.06 99 GLN A N 1
ATOM 732 C CA . GLN A 1 99 ? 1.819 7.782 6.883 1.00 92.06 99 GLN A CA 1
ATOM 733 C C . GLN A 1 99 ? 0.965 6.517 6.706 1.00 92.06 99 GLN A C 1
ATOM 735 O O . GLN A 1 99 ? 0.964 5.663 7.581 1.00 92.06 99 GLN A O 1
ATOM 740 N N . ARG A 1 100 ? 0.271 6.352 5.571 1.00 94.69 100 ARG A N 1
ATOM 741 C CA . ARG A 1 100 ? -0.649 5.217 5.358 1.00 94.69 100 ARG A CA 1
ATOM 742 C C . ARG A 1 100 ? 0.039 3.855 5.485 1.00 94.69 100 ARG A C 1
ATOM 744 O O . ARG A 1 100 ? -0.451 2.997 6.207 1.00 94.69 100 ARG A O 1
ATOM 751 N N . SER A 1 101 ? 1.180 3.663 4.822 1.00 95.69 101 SER A N 1
ATOM 752 C CA . SER A 1 101 ? 1.932 2.404 4.917 1.00 95.69 101 SER A CA 1
ATOM 753 C C . SER A 1 101 ? 2.552 2.209 6.303 1.00 95.69 101 SER A C 1
ATOM 755 O O . SER A 1 101 ? 2.556 1.091 6.802 1.00 95.69 101 SER A O 1
ATOM 757 N N . HIS A 1 102 ? 2.991 3.287 6.961 1.00 96.19 102 HIS A N 1
ATOM 758 C CA . HIS A 1 102 ? 3.529 3.219 8.324 1.00 96.19 102 HIS A CA 1
ATOM 759 C C . HIS A 1 102 ? 2.465 2.841 9.363 1.00 96.19 102 HIS A C 1
ATOM 761 O O . HIS A 1 102 ? 2.743 2.030 10.237 1.00 96.19 102 HIS A O 1
ATOM 767 N N . ILE A 1 103 ? 1.238 3.361 9.255 1.00 95.81 103 ILE A N 1
ATOM 768 C CA . ILE A 1 103 ? 0.122 2.986 10.141 1.00 95.81 103 ILE A CA 1
ATOM 769 C C . ILE A 1 103 ? -0.179 1.489 10.011 1.00 95.81 103 ILE A C 1
ATOM 771 O O . ILE A 1 103 ? -0.306 0.788 11.014 1.00 95.81 103 ILE A O 1
ATOM 775 N N . VAL A 1 104 ? -0.251 0.988 8.774 1.00 96.88 104 VAL A N 1
ATOM 776 C CA . VAL A 1 104 ? -0.491 -0.438 8.506 1.00 96.88 104 VAL A CA 1
ATOM 777 C C . VAL A 1 104 ? 0.644 -1.290 9.070 1.00 96.88 104 VAL A C 1
ATOM 779 O O . VAL A 1 104 ? 0.381 -2.263 9.772 1.00 96.88 104 VAL A O 1
ATOM 782 N N . GLN A 1 105 ? 1.897 -0.891 8.837 1.00 97.06 105 GLN A N 1
ATOM 783 C CA . GLN A 1 105 ? 3.071 -1.567 9.386 1.00 97.06 105 GLN A CA 1
ATOM 784 C C . GLN A 1 105 ? 3.055 -1.587 10.919 1.00 97.06 105 GLN A C 1
ATOM 786 O O . GLN A 1 105 ? 3.312 -2.625 11.518 1.00 97.06 105 GLN A O 1
ATOM 791 N N . GLN A 1 106 ? 2.711 -0.475 11.572 1.00 96.75 106 GLN A N 1
ATOM 792 C CA . GLN A 1 106 ? 2.603 -0.406 13.030 1.00 96.75 106 GLN A CA 1
ATOM 793 C C . GLN A 1 106 ? 1.526 -1.353 13.566 1.00 96.75 106 GLN A C 1
ATOM 795 O O . GLN A 1 106 ? 1.750 -2.031 14.567 1.00 96.75 106 GLN A O 1
ATOM 800 N N . TRP A 1 107 ? 0.364 -1.433 12.911 1.00 96.56 107 TRP A N 1
ATOM 801 C CA . TRP A 1 107 ? -0.697 -2.356 13.325 1.00 96.56 107 TRP A CA 1
ATOM 802 C C . TRP A 1 107 ? -0.315 -3.817 13.090 1.00 96.56 107 TRP A C 1
ATOM 804 O O . TRP A 1 107 ? -0.596 -4.656 13.944 1.00 96.56 107 TRP A O 1
ATOM 814 N N . LEU A 1 108 ? 0.366 -4.119 11.984 1.00 96.62 108 LEU A N 1
ATOM 815 C CA . LEU A 1 108 ? 0.910 -5.451 11.721 1.00 96.62 108 LEU A CA 1
ATOM 816 C C . LEU A 1 108 ? 1.954 -5.845 12.762 1.00 96.62 108 LEU A C 1
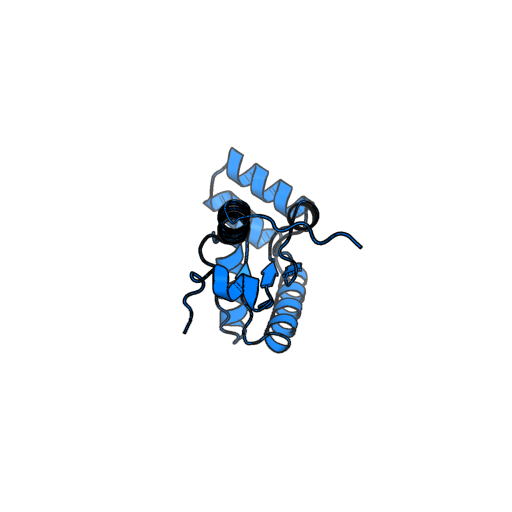ATOM 818 O O . LEU A 1 108 ? 1.847 -6.925 13.346 1.00 96.62 108 LEU A O 1
ATOM 822 N N . LYS A 1 109 ? 2.879 -4.939 13.084 1.00 96.56 109 LYS A N 1
ATOM 823 C CA . LYS A 1 109 ? 3.908 -5.149 14.103 1.00 96.56 109 LYS A CA 1
ATOM 824 C C . LYS A 1 109 ? 3.299 -5.388 15.480 1.00 96.56 109 LYS A C 1
ATOM 826 O O . LYS A 1 109 ? 3.692 -6.328 16.163 1.00 96.56 109 LYS A O 1
ATOM 831 N N . ALA A 1 110 ? 2.279 -4.613 15.852 1.00 95.56 110 ALA A N 1
ATOM 832 C CA . ALA A 1 110 ? 1.512 -4.838 17.079 1.00 95.56 110 ALA A CA 1
ATOM 833 C C . ALA A 1 110 ? 0.774 -6.192 17.087 1.00 95.56 110 ALA A C 1
ATOM 835 O O . ALA A 1 110 ? 0.517 -6.744 18.151 1.00 95.56 110 ALA A O 1
ATOM 836 N N . SER A 1 111 ? 0.460 -6.744 15.911 1.00 93.44 111 SER A N 1
ATOM 837 C CA . SER A 1 111 ? -0.115 -8.086 15.750 1.00 93.44 111 SER A CA 1
ATOM 838 C C . SER A 1 111 ? 0.923 -9.209 15.581 1.00 93.44 111 SER A C 1
ATOM 840 O O . SER A 1 111 ? 0.543 -10.351 15.318 1.00 93.44 111 SER A O 1
ATOM 842 N N . GLY A 1 112 ? 2.217 -8.899 15.734 1.00 94.50 112 GLY A N 1
ATOM 843 C CA . GLY A 1 112 ? 3.321 -9.862 15.681 1.00 94.50 112 GLY A CA 1
ATOM 844 C C . GLY A 1 112 ? 3.915 -10.112 14.292 1.00 94.50 112 GLY A C 1
ATOM 845 O O . GLY A 1 112 ? 4.679 -11.058 14.134 1.00 94.50 112 GLY A O 1
ATOM 846 N N . VAL A 1 113 ? 3.580 -9.299 13.286 1.00 95.25 113 VAL A N 1
ATOM 847 C CA . VAL A 1 113 ? 4.121 -9.418 11.923 1.00 95.25 113 VAL A CA 1
ATOM 848 C C . VAL A 1 113 ? 5.004 -8.213 11.621 1.00 95.25 113 VAL A C 1
ATOM 850 O O . VAL A 1 113 ? 4.504 -7.094 11.516 1.00 95.25 113 VAL A O 1
ATOM 853 N N . ASP A 1 114 ? 6.309 -8.436 11.469 1.00 94.38 114 ASP A N 1
ATOM 854 C CA . ASP A 1 114 ? 7.222 -7.413 10.957 1.00 94.38 114 ASP A CA 1
ATOM 855 C C . ASP A 1 114 ? 7.293 -7.525 9.433 1.00 94.38 114 ASP A C 1
ATOM 857 O O . ASP A 1 114 ? 7.625 -8.582 8.898 1.00 94.38 114 ASP A O 1
ATOM 861 N N . PHE A 1 115 ? 6.914 -6.457 8.736 1.00 95.06 115 PHE A N 1
ATOM 862 C CA . PHE A 1 115 ? 6.805 -6.458 7.282 1.00 95.06 115 PHE A CA 1
ATOM 863 C C . PHE A 1 115 ? 7.399 -5.168 6.708 1.00 95.06 115 PHE A C 1
ATOM 865 O O . PHE A 1 115 ? 7.066 -4.075 7.190 1.00 95.06 115 PHE A O 1
ATOM 872 N N . PRO A 1 116 ? 8.286 -5.256 5.703 1.00 95.69 116 PRO A N 1
ATOM 873 C CA . PRO A 1 116 ? 9.017 -4.098 5.211 1.00 95.69 116 PRO A CA 1
ATOM 874 C C . PRO A 1 116 ? 8.138 -3.183 4.346 1.00 95.69 116 PRO A C 1
ATOM 876 O O . PRO A 1 116 ? 7.108 -3.587 3.801 1.00 95.69 116 PRO A O 1
ATOM 879 N N . LEU A 1 117 ? 8.563 -1.924 4.207 1.00 96.00 117 LEU A N 1
ATOM 880 C CA . LEU A 1 117 ? 7.913 -0.926 3.354 1.00 96.00 117 LEU A CA 1
ATOM 881 C C . LEU A 1 117 ? 8.717 -0.701 2.077 1.00 96.00 117 LEU A C 1
ATOM 883 O O . LEU A 1 117 ? 9.944 -0.695 2.108 1.00 96.00 117 LEU A O 1
ATOM 887 N N . VAL A 1 118 ? 8.029 -0.401 0.978 1.00 96.19 118 VAL A N 1
ATOM 88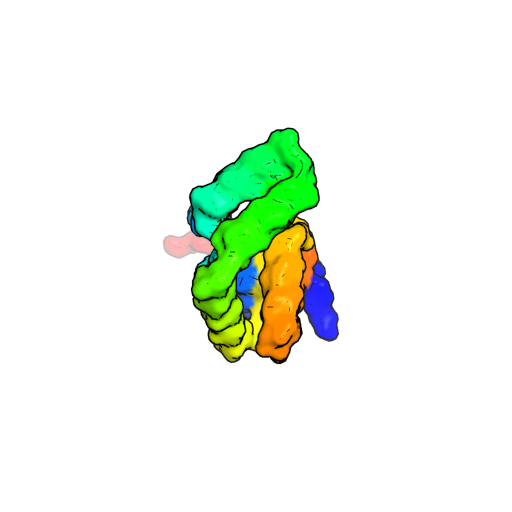8 C CA . VAL A 1 118 ? 8.666 0.225 -0.183 1.00 96.19 118 VAL A CA 1
ATOM 889 C C . VAL A 1 118 ? 8.906 1.701 0.122 1.00 96.19 118 VAL A C 1
ATOM 891 O O . VAL A 1 118 ? 7.956 2.481 0.278 1.00 96.19 118 VAL A O 1
ATOM 894 N N . VAL A 1 119 ? 10.172 2.107 0.168 1.00 95.06 119 VAL A N 1
ATOM 895 C CA . VAL A 1 119 ? 10.551 3.510 0.363 1.00 95.06 119 VAL A CA 1
ATOM 896 C C . VAL A 1 119 ? 10.079 4.324 -0.843 1.00 95.06 119 VAL A C 1
ATOM 898 O O . VAL A 1 119 ? 10.188 3.905 -1.988 1.00 95.06 119 VAL A O 1
ATOM 901 N N . GLY A 1 120 ? 9.441 5.472 -0.604 1.00 94.75 120 GLY A N 1
ATOM 902 C CA . GLY A 1 120 ? 8.853 6.286 -1.678 1.00 94.75 120 GLY A CA 1
ATOM 903 C C . GLY A 1 120 ? 7.607 5.685 -2.355 1.00 94.75 120 GLY A C 1
ATOM 904 O O . GLY A 1 120 ? 6.963 6.371 -3.154 1.00 94.75 120 GLY A O 1
ATOM 905 N N . GLY A 1 121 ? 7.203 4.463 -1.989 1.00 96.25 121 GLY A N 1
ATOM 906 C CA . GLY A 1 121 ? 5.947 3.827 -2.380 1.00 96.25 121 GLY A CA 1
ATOM 907 C C . GLY A 1 121 ? 5.739 3.657 -3.889 1.00 96.25 121 GLY A C 1
ATOM 908 O O . GLY A 1 121 ? 6.684 3.561 -4.671 1.00 96.25 121 GLY A O 1
ATOM 909 N N . TYR A 1 122 ? 4.471 3.653 -4.311 1.00 96.88 122 TYR A N 1
ATOM 910 C CA . TYR A 1 122 ? 4.069 3.407 -5.698 1.00 96.88 122 TYR A CA 1
ATOM 911 C C . TYR A 1 122 ? 4.706 4.408 -6.666 1.00 96.88 122 TYR A C 1
ATOM 913 O O . TYR A 1 122 ? 5.119 4.032 -7.760 1.00 96.88 122 TYR A O 1
ATOM 921 N N . LYS A 1 123 ? 4.840 5.679 -6.257 1.00 96.38 123 LYS A N 1
ATOM 922 C CA . LYS A 1 123 ? 5.503 6.707 -7.068 1.00 96.38 123 LYS A CA 1
ATOM 923 C C . LYS A 1 123 ? 6.943 6.313 -7.412 1.00 96.38 123 LYS A C 1
ATOM 925 O O . LYS A 1 123 ? 7.338 6.484 -8.562 1.00 96.38 123 LYS A O 1
ATOM 930 N N . ALA A 1 124 ? 7.710 5.815 -6.441 1.00 96.56 124 ALA A N 1
ATOM 931 C CA . ALA A 1 124 ? 9.102 5.430 -6.656 1.00 96.56 124 ALA A CA 1
ATOM 932 C C . ALA A 1 124 ? 9.216 4.211 -7.579 1.00 96.56 124 ALA A C 1
ATOM 934 O O . ALA A 1 124 ? 9.963 4.259 -8.554 1.00 96.56 124 ALA A O 1
ATOM 935 N N . LEU A 1 125 ? 8.395 3.179 -7.353 1.00 96.19 125 LEU A N 1
ATOM 936 C CA . LEU A 1 125 ? 8.334 2.000 -8.226 1.00 96.19 125 LEU A CA 1
ATOM 937 C C . LEU A 1 125 ? 7.955 2.372 -9.662 1.00 96.19 125 LEU A C 1
ATOM 939 O O . LEU A 1 125 ? 8.624 1.973 -10.611 1.00 96.19 125 LEU A O 1
ATOM 943 N N . ARG A 1 126 ? 6.919 3.201 -9.832 1.00 96.50 126 ARG A N 1
ATOM 944 C CA . ARG A 1 126 ? 6.487 3.675 -11.151 1.00 96.50 126 ARG A CA 1
ATOM 945 C C . ARG A 1 126 ? 7.589 4.459 -11.853 1.00 96.50 126 ARG A C 1
ATOM 947 O O . ARG A 1 126 ? 7.808 4.249 -13.041 1.00 96.50 126 ARG A O 1
ATOM 954 N N . GLN A 1 127 ? 8.281 5.345 -11.139 1.00 96.50 127 GLN A N 1
ATOM 955 C CA . GLN A 1 127 ? 9.392 6.097 -11.717 1.00 96.50 127 GLN A CA 1
ATOM 956 C C . GLN A 1 127 ? 10.540 5.171 -12.131 1.00 96.50 127 GLN A C 1
ATOM 958 O O . GLN A 1 127 ? 11.099 5.351 -13.207 1.00 96.50 127 GLN A O 1
ATOM 963 N N . ALA A 1 128 ? 10.864 4.162 -11.318 1.00 95.38 128 ALA A N 1
ATOM 964 C CA . ALA A 1 128 ? 11.897 3.185 -11.642 1.00 95.38 128 ALA A CA 1
ATOM 965 C C . ALA A 1 128 ? 11.549 2.367 -12.898 1.00 95.38 128 ALA A C 1
ATOM 967 O O . ALA A 1 128 ? 12.414 2.170 -13.751 1.00 95.38 128 ALA A O 1
ATOM 968 N N . ALA A 1 129 ? 10.287 1.949 -13.047 1.00 94.38 129 ALA A N 1
ATOM 969 C CA . ALA A 1 129 ? 9.804 1.239 -14.233 1.00 94.38 129 ALA A CA 1
ATOM 970 C C . ALA A 1 129 ? 9.872 2.108 -15.503 1.00 94.38 129 ALA A C 1
ATOM 972 O O . ALA A 1 129 ? 10.337 1.651 -16.549 1.00 94.38 129 ALA A O 1
ATOM 973 N N . ILE A 1 130 ? 9.461 3.378 -15.404 1.00 95.12 130 ILE A N 1
ATOM 974 C CA . ILE A 1 130 ? 9.563 4.342 -16.510 1.00 95.12 130 ILE A CA 1
ATOM 975 C C . ILE A 1 130 ? 11.025 4.536 -16.901 1.00 95.12 130 ILE A C 1
ATOM 977 O O . ILE A 1 130 ? 11.365 4.358 -18.064 1.00 95.12 130 ILE A O 1
ATOM 981 N N . GLN A 1 131 ? 11.900 4.799 -15.929 1.00 94.62 131 GLN A N 1
ATOM 982 C CA . GLN A 1 131 ? 13.320 5.014 -16.189 1.00 94.62 131 GLN A CA 1
ATOM 983 C C . GLN A 1 131 ? 13.976 3.792 -16.840 1.00 94.62 131 GLN A C 1
ATOM 985 O O . GLN A 1 131 ? 14.804 3.940 -17.735 1.00 94.62 131 GLN A O 1
ATOM 990 N N . ALA A 1 132 ? 13.617 2.582 -16.399 1.00 91.50 132 ALA A N 1
ATOM 991 C CA . ALA A 1 132 ? 14.099 1.348 -17.009 1.00 91.50 132 ALA A CA 1
ATOM 992 C C . ALA A 1 132 ? 13.644 1.232 -18.471 1.00 91.50 132 ALA A C 1
ATOM 994 O O . ALA A 1 132 ? 14.457 0.918 -19.336 1.00 91.50 132 ALA A O 1
ATOM 995 N N . THR A 1 133 ? 12.380 1.552 -18.750 1.00 91.31 133 THR A N 1
ATOM 996 C CA . THR A 1 133 ? 11.832 1.560 -20.113 1.00 91.31 133 THR A CA 1
ATOM 997 C C . THR A 1 133 ? 12.556 2.580 -20.991 1.00 91.31 133 THR A C 1
ATOM 999 O O . THR A 1 133 ? 13.008 2.235 -22.077 1.00 91.31 133 THR A O 1
ATOM 1002 N N . GLU A 1 134 ? 12.739 3.808 -20.499 1.00 92.81 134 GLU A N 1
ATOM 1003 C CA . GLU A 1 134 ? 13.475 4.872 -21.192 1.00 92.81 134 GLU A CA 1
ATOM 1004 C C . GLU A 1 134 ? 14.912 4.465 -21.521 1.00 92.81 134 GLU A C 1
ATOM 1006 O O . GLU A 1 134 ? 15.391 4.771 -22.606 1.00 92.81 134 GLU A O 1
ATOM 1011 N N . THR A 1 135 ? 15.601 3.758 -20.618 1.00 90.56 135 THR A N 1
ATOM 1012 C CA . THR A 1 135 ? 16.942 3.222 -20.894 1.00 90.56 135 THR A CA 1
ATOM 1013 C C . THR A 1 135 ? 16.902 2.143 -21.975 1.00 90.56 135 THR A C 1
ATOM 1015 O O . THR A 1 135 ? 17.722 2.167 -22.888 1.00 90.56 135 THR A O 1
ATOM 1018 N N . LEU A 1 136 ? 15.947 1.211 -21.902 1.00 87.44 136 LEU A N 1
ATOM 1019 C CA . LEU A 1 136 ? 15.852 0.092 -22.841 1.00 87.44 136 LEU A CA 1
ATOM 1020 C C . LEU A 1 136 ? 15.584 0.549 -24.278 1.00 87.44 136 LEU A C 1
ATOM 1022 O O . LEU A 1 136 ? 16.176 0.002 -25.204 1.00 87.44 136 LEU A O 1
ATOM 1026 N N . VAL A 1 137 ? 14.762 1.583 -24.472 1.00 89.50 137 VAL A N 1
ATOM 1027 C CA . VAL A 1 137 ? 14.459 2.110 -25.815 1.00 89.50 137 VAL A CA 1
ATOM 1028 C C . VAL A 1 137 ? 15.623 2.866 -26.466 1.00 89.50 137 VAL A C 1
ATOM 1030 O O . VAL A 1 137 ? 15.560 3.132 -27.662 1.00 89.50 137 VAL A O 1
ATOM 1033 N N . GLN A 1 138 ? 16.686 3.204 -25.723 1.00 89.44 138 GLN A N 1
ATOM 1034 C CA . GLN A 1 138 ? 17.911 3.768 -26.314 1.00 89.44 138 GLN A CA 1
ATOM 1035 C C . GLN A 1 138 ? 18.791 2.700 -26.978 1.00 89.44 138 GLN A C 1
ATOM 1037 O O . GLN A 1 138 ? 19.716 3.039 -27.717 1.00 89.44 138 GLN A O 1
ATOM 1042 N N . HIS A 1 139 ? 18.548 1.414 -26.709 1.00 85.31 139 HIS A N 1
ATOM 1043 C CA . HIS A 1 139 ? 19.296 0.344 -27.356 1.00 85.31 139 HIS A CA 1
ATOM 1044 C C . HIS A 1 139 ? 18.806 0.125 -28.797 1.00 85.31 139 HIS A C 1
ATOM 1046 O O . HIS A 1 139 ? 17.616 0.299 -29.072 1.00 85.31 139 HIS A O 1
ATOM 1052 N N . PRO A 1 140 ? 19.695 -0.280 -29.726 1.00 84.88 140 PRO A N 1
ATOM 1053 C CA . PRO A 1 140 ? 19.307 -0.566 -31.101 1.00 84.88 140 PRO A CA 1
ATOM 1054 C C . PRO A 1 140 ? 18.189 -1.613 -31.148 1.00 84.88 140 PRO A C 1
ATOM 1056 O O . PRO A 1 140 ? 18.357 -2.739 -30.677 1.00 84.88 140 PRO A O 1
ATOM 1059 N N . LEU A 1 141 ? 17.049 -1.242 -31.729 1.00 82.44 141 LEU A N 1
ATOM 10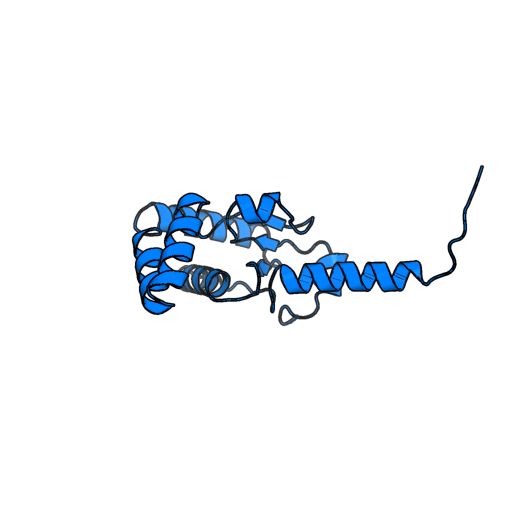60 C CA . LEU A 1 141 ? 15.945 -2.162 -31.975 1.00 82.44 141 LEU A CA 1
ATOM 1061 C C . LEU A 1 141 ? 16.276 -3.003 -33.210 1.00 82.44 141 LEU A C 1
ATOM 1063 O O . LEU A 1 141 ? 16.425 -2.473 -34.310 1.00 82.44 141 LEU A O 1
ATOM 1067 N N . VAL A 1 142 ? 16.376 -4.319 -33.033 1.00 84.75 142 VAL A N 1
ATOM 1068 C CA . VAL A 1 142 ? 16.471 -5.265 -34.149 1.00 84.75 142 VAL A CA 1
ATOM 1069 C C . VAL A 1 142 ? 15.067 -5.774 -34.448 1.00 84.75 142 VAL A C 1
ATOM 1071 O O . VAL A 1 142 ? 14.470 -6.481 -33.638 1.00 84.75 142 VAL A O 1
ATOM 1074 N N . LEU A 1 143 ? 14.529 -5.401 -35.608 1.00 84.19 143 LEU A N 1
ATOM 1075 C CA . LEU A 1 143 ? 13.247 -5.906 -36.087 1.00 84.19 143 LEU A CA 1
ATOM 1076 C C . LEU A 1 143 ? 13.473 -7.260 -36.768 1.00 84.19 143 LEU A C 1
ATOM 1078 O O . LEU A 1 143 ? 14.104 -7.326 -37.821 1.00 84.19 143 LEU A O 1
ATOM 1082 N N . ILE A 1 144 ? 12.980 -8.338 -36.160 1.00 84.00 144 ILE A N 1
ATOM 1083 C CA . ILE A 1 144 ? 13.000 -9.675 -36.761 1.00 84.00 144 ILE A CA 1
ATOM 1084 C C . ILE A 1 144 ? 11.654 -9.882 -37.457 1.00 84.00 144 ILE A C 1
ATOM 1086 O O . ILE A 1 144 ? 10.632 -10.040 -36.793 1.00 84.00 144 ILE A O 1
ATOM 1090 N N . GLY A 1 145 ? 11.656 -9.822 -38.789 1.00 78.50 145 GLY A N 1
ATOM 1091 C CA . GLY A 1 145 ? 10.501 -10.127 -39.635 1.00 78.50 145 GLY A CA 1
ATOM 1092 C C . GLY A 1 145 ? 10.657 -11.493 -40.299 1.00 78.50 145 GLY A C 1
ATOM 1093 O O . GLY A 1 145 ? 11.747 -11.815 -40.777 1.00 78.50 145 GLY A O 1
ATOM 1094 N N . GLY A 1 146 ? 9.574 -12.270 -40.315 1.00 63.94 146 GLY A N 1
ATOM 1095 C CA . GLY A 1 146 ? 9.417 -13.534 -41.036 1.00 63.94 146 GLY A CA 1
ATOM 1096 C C . GLY A 1 146 ? 8.109 -13.547 -41.809 1.00 63.94 146 GLY A C 1
ATOM 1097 O O . GLY A 1 146 ? 7.189 -12.804 -41.394 1.00 63.94 146 GLY A O 1
#

Secondary structure (DSSP, 8-state):
---S--HHHHHHTT--EEE-S-HHHHHT---TTEEE--SS-HHHHHHHHHHHHHHHHHHHHHHHHHHS-HHHHHHHHHHHHHHHHH-TT-EEE-SSSSHHHHHHHHHHHHTT----B-TTHHHHHHHHHHHHHHHHTTSPP-----

InterPro domains:
  IPR001763 Rhodanese-like domain [PF00581] (13-126)
  IPR001763 Rhodanese-like domain [PS50206] (11-134)
  IPR001763 Rhodanese-like domain [SM00450] (1-131)
  IPR017582 tRNA 2-selenouridine synthase [PTHR30401] (5-146)
  IPR036873 Rhodanese-like domain superfamily [G3DSA:3.40.250.10] (7-131)
  IPR036873 Rhodanese-like domain superfamily [SSF52821] (8-130)

pLDDT: mean 93.56, std 6.51, range [48.31, 98.19]

Foldseek 3Di:
DPQLAPLVCCQVVLQAEAEQDEPVVVVVDDRPNYDYLHLDHPVLVVVLVVCCVPPNDVRSVVSSDVRCDDPNVVVSLVVVVVVCVVRVRHAYFYQQQDDRSVVSQVSNVVVVDHHHHNHGGPVSSVVVVVVVVVVVVVDDDDDDDD

Radius of gyration: 17.39 Å; chains: 1; bounding box: 35×38×58 Å